Protein AF-Q5TYF0-F1 (afdb_monomer_lite)

Structure (mmCIF, N/CA/C/O backbone):
data_AF-Q5TYF0-F1
#
_entry.id   AF-Q5TYF0-F1
#
loop_
_atom_site.group_PDB
_atom_site.id
_atom_site.type_symbol
_atom_site.label_atom_id
_atom_site.label_alt_id
_atom_site.label_comp_id
_atom_site.label_asym_id
_atom_site.label_entity_id
_atom_site.label_seq_id
_atom_site.pdbx_PDB_ins_code
_atom_site.Cartn_x
_atom_site.Cartn_y
_atom_site.Cartn_z
_atom_site.occupancy
_atom_site.B_iso_or_equiv
_atom_site.auth_seq_id
_atom_site.auth_comp_id
_atom_site.auth_asym_id
_atom_site.auth_atom_id
_atom_site.pdbx_PDB_model_num
ATOM 1 N N . MET A 1 1 ? -1.169 -3.955 11.545 1.00 85.12 1 MET A N 1
ATOM 2 C CA . MET A 1 1 ? -2.017 -3.330 10.496 1.00 85.12 1 MET A CA 1
ATOM 3 C C . MET A 1 1 ? -3.110 -2.452 11.098 1.00 85.12 1 MET A C 1
ATOM 5 O O . MET A 1 1 ? -3.227 -1.305 10.684 1.00 85.12 1 MET A O 1
ATOM 9 N N . LEU A 1 2 ? -3.848 -2.942 12.101 1.00 91.94 2 LEU A N 1
ATOM 10 C CA . LEU A 1 2 ? -4.959 -2.211 12.718 1.00 91.94 2 LEU A CA 1
ATOM 11 C C . LEU A 1 2 ? -4.537 -0.939 13.461 1.00 91.94 2 LEU A C 1
ATOM 13 O O . LEU A 1 2 ? -5.101 0.108 13.194 1.00 91.94 2 LEU A O 1
ATOM 17 N N . GLU A 1 3 ? -3.482 -0.979 14.279 1.00 91.62 3 GLU A N 1
ATOM 18 C CA . GLU A 1 3 ? -2.969 0.214 14.991 1.00 91.62 3 GLU A CA 1
ATOM 19 C C . GLU A 1 3 ? -2.543 1.361 14.059 1.00 91.62 3 GLU A C 1
ATOM 21 O O . GLU A 1 3 ? -2.507 2.529 14.451 1.00 91.62 3 GLU A O 1
ATOM 26 N N . ARG A 1 4 ? -2.188 1.027 12.812 1.00 89.19 4 ARG A N 1
ATOM 27 C CA . ARG A 1 4 ? -1.820 1.990 11.764 1.00 89.19 4 ARG A CA 1
ATOM 28 C C . ARG A 1 4 ? -3.029 2.444 10.935 1.00 89.19 4 ARG A C 1
ATOM 30 O O . ARG A 1 4 ? -2.860 3.271 10.047 1.00 89.19 4 ARG A O 1
ATOM 37 N N . GLY A 1 5 ? -4.223 1.915 11.208 1.00 90.00 5 GLY A N 1
ATOM 38 C CA . GLY A 1 5 ? -5.452 2.221 10.477 1.00 90.00 5 GLY A CA 1
ATOM 39 C C . GLY A 1 5 ? -5.436 1.720 9.034 1.00 90.00 5 GLY A C 1
ATOM 40 O O . GLY A 1 5 ? -5.962 2.388 8.151 1.00 90.00 5 GLY A O 1
ATOM 41 N N . LEU A 1 6 ? -4.777 0.587 8.768 1.00 89.81 6 LEU A N 1
ATOM 42 C CA . LEU A 1 6 ? -4.720 -0.015 7.426 1.00 89.81 6 LEU A CA 1
ATOM 43 C C . LEU A 1 6 ? -5.773 -1.117 7.221 1.00 89.81 6 LEU A C 1
ATOM 45 O O . LEU A 1 6 ? -5.907 -1.630 6.117 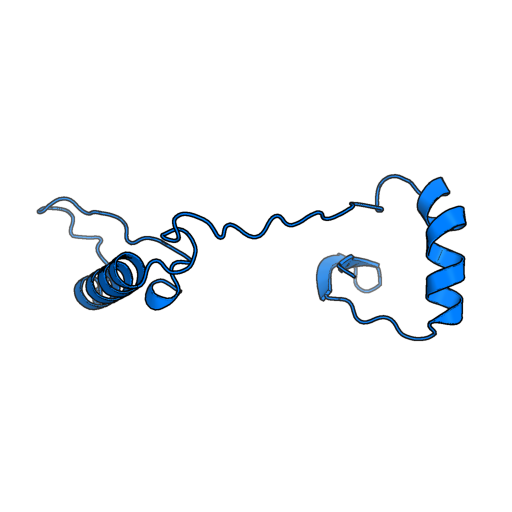1.00 89.81 6 LEU A O 1
ATOM 49 N N . ALA A 1 7 ? -6.494 -1.495 8.278 1.00 92.12 7 ALA A N 1
ATOM 50 C CA . ALA A 1 7 ? -7.538 -2.516 8.271 1.00 92.12 7 ALA A CA 1
ATOM 51 C C . ALA A 1 7 ? -8.509 -2.290 9.442 1.00 92.12 7 ALA A C 1
ATOM 53 O O . ALA A 1 7 ? -8.136 -1.663 10.437 1.00 92.12 7 ALA A O 1
ATOM 54 N N . THR A 1 8 ? -9.715 -2.852 9.344 1.00 90.88 8 THR A N 1
ATOM 55 C CA . THR A 1 8 ? -10.747 -2.842 10.393 1.00 90.88 8 THR A CA 1
ATOM 56 C C . THR A 1 8 ? -10.994 -4.246 10.943 1.00 90.88 8 THR A C 1
ATOM 58 O O . THR A 1 8 ? -10.858 -5.233 10.224 1.00 90.88 8 THR A O 1
ATOM 61 N N . VAL A 1 9 ? -11.397 -4.337 12.208 1.00 91.94 9 VAL A N 1
ATOM 62 C CA . VAL A 1 9 ? -11.934 -5.550 12.832 1.00 91.94 9 VAL A CA 1
ATOM 63 C C . VAL A 1 9 ? -13.354 -5.798 12.327 1.00 91.94 9 VAL A C 1
ATOM 65 O O . VAL A 1 9 ? -14.137 -4.865 12.142 1.00 91.94 9 VAL A O 1
ATOM 68 N N . ILE A 1 10 ? -13.684 -7.070 12.119 1.00 89.94 10 ILE A N 1
ATOM 69 C CA . ILE A 1 10 ? -15.045 -7.528 11.829 1.00 89.94 10 ILE A CA 1
ATOM 70 C C . ILE A 1 10 ? -15.862 -7.505 13.123 1.00 89.94 10 ILE A C 1
ATOM 72 O O . ILE A 1 10 ? -15.422 -8.044 14.132 1.00 89.94 10 ILE A O 1
ATOM 76 N N . ASN A 1 11 ? -17.062 -6.927 13.095 1.00 85.12 11 ASN A N 1
ATOM 77 C CA . ASN A 1 11 ? -17.963 -6.956 14.246 1.00 85.12 11 ASN A CA 1
ATOM 78 C C . ASN A 1 11 ? -18.754 -8.271 14.265 1.00 85.12 11 ASN A C 1
ATOM 80 O O . ASN A 1 11 ? -19.579 -8.500 13.382 1.00 85.12 11 ASN A O 1
ATOM 84 N N . TYR A 1 12 ? -18.525 -9.101 15.281 1.00 83.88 12 TYR A N 1
ATOM 85 C CA . TYR A 1 12 ? -19.256 -10.354 15.492 1.00 83.88 12 TYR A CA 1
ATOM 86 C C . TYR A 1 12 ? -20.514 -10.145 16.348 1.00 83.88 12 TYR A C 1
ATOM 88 O O . TYR A 1 12 ? -20.554 -9.258 17.208 1.00 83.88 12 TYR A O 1
ATOM 96 N N . ARG A 1 13 ? -21.543 -10.972 16.120 1.00 79.50 13 ARG A N 1
ATOM 97 C CA . ARG A 1 13 ? -22.707 -11.079 17.020 1.00 79.50 13 ARG A CA 1
ATOM 98 C C . ARG A 1 13 ? -22.327 -11.885 18.268 1.00 79.50 13 ARG A C 1
ATOM 100 O O . ARG A 1 13 ? -21.323 -12.587 18.266 1.00 79.50 13 ARG A O 1
ATOM 107 N N . GLN A 1 14 ? -23.111 -11.757 19.340 1.00 70.50 14 GLN A N 1
ATOM 108 C CA . GLN A 1 14 ? -22.803 -12.389 20.633 1.00 70.50 14 GLN A CA 1
ATOM 109 C C . GLN A 1 14 ? -22.689 -13.919 20.563 1.00 70.50 14 GLN A C 1
ATOM 111 O O . GLN A 1 14 ? -21.886 -14.478 21.304 1.00 70.50 14 GLN A O 1
ATOM 116 N N . ASP A 1 15 ? -23.405 -14.558 19.638 1.00 75.69 15 ASP A N 1
ATOM 117 C CA . ASP A 1 15 ? -23.474 -16.022 19.514 1.00 75.69 15 ASP A CA 1
ATOM 118 C C . ASP A 1 15 ? -22.505 -16.583 18.456 1.00 75.69 15 ASP A C 1
ATOM 120 O O . ASP A 1 15 ? -22.587 -17.748 18.075 1.00 75.69 15 ASP A O 1
ATOM 124 N N . ASP A 1 16 ? -21.611 -15.743 17.929 1.00 75.50 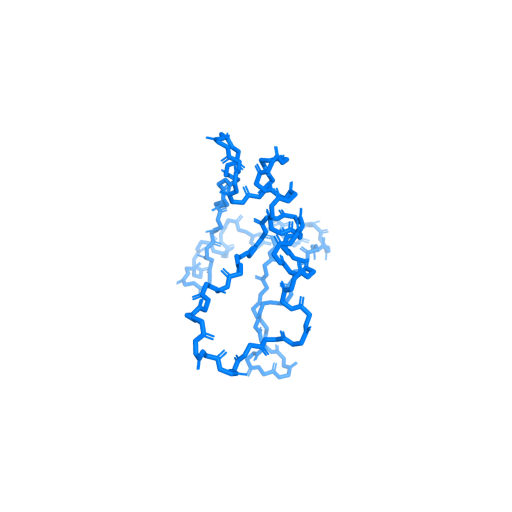16 ASP A N 1
ATOM 125 C CA . ASP A 1 16 ? -20.695 -16.116 16.857 1.00 75.50 16 ASP A CA 1
ATOM 126 C C . ASP A 1 16 ? -19.377 -16.645 17.446 1.00 75.50 16 ASP A C 1
ATOM 128 O O . ASP A 1 16 ? -18.496 -15.893 17.881 1.00 75.50 16 ASP A O 1
ATOM 132 N N . GLU A 1 17 ? -19.259 -17.972 17.506 1.00 70.81 17 GLU A N 1
ATOM 133 C CA . GLU A 1 17 ? -18.105 -18.667 18.089 1.00 70.81 17 GLU A CA 1
ATOM 134 C C . GLU A 1 17 ? -16.856 -18.607 17.199 1.00 70.81 17 GLU A C 1
ATOM 136 O O . GLU A 1 17 ? -15.745 -18.872 17.662 1.00 70.81 17 GLU A O 1
ATOM 141 N N . GLN A 1 18 ? -16.992 -18.192 15.936 1.00 78.25 18 GLN A N 1
ATOM 142 C CA . GLN A 1 18 ? -15.898 -18.167 14.966 1.00 78.25 18 GLN A CA 1
ATOM 143 C C . GLN A 1 18 ? -15.098 -16.852 15.001 1.00 78.25 18 GLN A C 1
ATOM 145 O O . GLN A 1 18 ? -14.765 -16.265 13.970 1.00 78.25 18 GLN A O 1
ATOM 150 N N . ARG A 1 19 ? -14.764 -16.377 16.206 1.00 81.69 19 ARG A N 1
ATOM 151 C CA . ARG A 1 19 ? -13.948 -15.170 16.415 1.00 81.69 19 ARG A CA 1
ATOM 152 C C . ARG A 1 19 ? -12.482 -15.508 16.676 1.00 81.69 19 ARG A C 1
ATOM 154 O O . ARG A 1 19 ? -12.149 -16.552 17.229 1.00 81.69 19 ARG A O 1
ATOM 161 N N . SER A 1 20 ? -11.591 -14.585 16.311 1.00 83.69 20 SER A N 1
ATOM 162 C CA . SER A 1 20 ? -10.166 -14.702 16.644 1.00 83.69 20 SER A CA 1
ATOM 163 C C . SER A 1 20 ? -9.974 -14.777 18.169 1.00 83.69 20 SER A C 1
ATOM 165 O O . SER A 1 20 ? -10.609 -14.003 18.891 1.00 83.69 20 SER A O 1
ATOM 167 N N . PRO A 1 21 ? -9.077 -15.641 18.673 1.00 86.75 21 PRO A N 1
ATOM 168 C CA . PRO A 1 21 ? -8.759 -15.712 20.100 1.00 86.75 21 PRO A CA 1
ATOM 169 C C . PRO A 1 21 ? -8.182 -14.397 20.657 1.00 86.75 21 PRO A C 1
ATOM 171 O O . PRO A 1 21 ? -8.344 -14.103 21.838 1.00 86.75 21 PRO A O 1
ATOM 174 N N . GLU A 1 22 ? -7.587 -13.547 19.811 1.00 88.94 22 GLU A N 1
ATOM 175 C CA . GLU A 1 22 ? -7.061 -12.231 20.196 1.00 88.94 22 GLU A CA 1
ATOM 176 C C . GLU A 1 22 ? -8.010 -11.065 19.862 1.00 88.94 22 GLU A C 1
ATOM 178 O O . GLU A 1 22 ? -7.564 -9.920 19.738 1.00 88.94 22 GLU A O 1
ATOM 183 N N . TYR A 1 23 ? -9.316 -11.317 19.718 1.00 88.31 23 TYR A N 1
ATOM 184 C CA . TYR A 1 23 ? -10.296 -10.311 19.291 1.00 88.31 23 TYR A CA 1
ATOM 185 C C . TYR A 1 23 ? -10.231 -8.999 20.089 1.00 88.31 23 TYR A C 1
ATOM 187 O O . TYR A 1 23 ? -10.213 -7.916 19.501 1.00 88.31 23 TYR A O 1
ATOM 195 N N . ASP A 1 24 ? -10.107 -9.077 21.415 1.00 89.19 24 ASP A N 1
ATOM 196 C CA . ASP A 1 24 ? -10.041 -7.889 22.273 1.00 89.19 24 ASP A CA 1
ATOM 197 C C . ASP A 1 24 ? -8.797 -7.036 21.996 1.00 89.19 24 ASP A C 1
ATOM 199 O O . ASP A 1 24 ? -8.870 -5.804 21.975 1.00 89.19 24 ASP A O 1
ATOM 203 N N . LYS A 1 25 ? -7.658 -7.674 21.696 1.00 92.19 25 LYS A N 1
ATOM 204 C CA . LYS A 1 25 ? -6.423 -6.970 21.318 1.00 92.19 25 LYS A CA 1
ATOM 205 C C . LYS A 1 25 ? -6.585 -6.282 19.965 1.00 92.19 25 LYS A C 1
ATOM 207 O O . LYS A 1 25 ? -6.170 -5.135 19.805 1.00 92.19 25 LYS A O 1
ATOM 212 N N . LEU A 1 26 ? -7.218 -6.955 19.003 1.00 92.12 26 LEU A N 1
ATOM 213 C CA . LEU A 1 26 ? -7.502 -6.387 17.684 1.00 92.12 26 LEU A CA 1
ATOM 214 C C . LEU A 1 26 ? -8.453 -5.186 17.787 1.00 92.12 26 LEU A C 1
ATOM 216 O O . LEU A 1 26 ? -8.226 -4.159 17.144 1.00 92.12 26 LEU A O 1
ATOM 220 N N . ARG A 1 27 ? -9.477 -5.281 18.643 1.00 91.38 27 ARG A N 1
ATOM 221 C CA . ARG A 1 27 ? -10.435 -4.199 18.897 1.00 91.38 27 ARG A CA 1
ATOM 222 C C . ARG A 1 27 ? -9.765 -2.992 19.547 1.00 91.38 27 ARG A C 1
ATOM 224 O O . ARG A 1 27 ? -9.932 -1.873 19.063 1.00 91.38 27 ARG A O 1
ATOM 231 N N . ALA A 1 28 ? -8.947 -3.217 20.574 1.00 93.50 28 ALA A N 1
ATOM 232 C CA . ALA A 1 28 ? -8.176 -2.159 21.220 1.00 93.50 28 ALA A CA 1
ATOM 233 C C . ALA A 1 28 ? -7.232 -1.452 20.227 1.00 93.50 28 ALA A C 1
ATOM 235 O O . ALA A 1 28 ? -7.174 -0.221 20.193 1.00 93.50 28 ALA A O 1
ATOM 236 N N . ALA A 1 29 ? -6.546 -2.211 19.365 1.00 93.56 29 ALA A N 1
ATOM 237 C CA . ALA A 1 29 ? -5.685 -1.668 18.314 1.00 93.56 29 ALA A CA 1
ATOM 238 C C . ALA A 1 29 ? -6.453 -0.789 17.307 1.00 93.56 29 ALA A C 1
ATOM 240 O O . ALA A 1 29 ? -5.965 0.276 16.917 1.00 93.56 29 ALA A O 1
ATOM 241 N N . GLN A 1 30 ? -7.662 -1.196 16.902 1.00 91.88 30 GLN A N 1
ATOM 242 C CA . GLN A 1 30 ? -8.518 -0.376 16.041 1.00 91.88 30 GLN A CA 1
ATOM 243 C C . GLN A 1 30 ? -8.973 0.909 16.744 1.00 91.88 30 GLN A C 1
ATOM 245 O O . GLN A 1 30 ? -8.905 1.984 16.150 1.00 91.88 30 GLN A O 1
ATOM 250 N N . GLU A 1 31 ? -9.403 0.838 18.005 1.00 93.56 31 GLU A N 1
ATOM 251 C CA . GLU A 1 31 ? -9.805 2.030 18.761 1.00 93.56 31 GLU A CA 1
ATOM 252 C C . GLU A 1 31 ? -8.664 3.046 18.884 1.00 93.56 31 GLU A C 1
ATOM 254 O O . GLU A 1 31 ? -8.889 4.250 18.747 1.00 93.56 31 GLU A O 1
ATOM 259 N N . GLN A 1 32 ? -7.429 2.580 19.089 1.00 94.12 32 GLN A N 1
ATOM 260 C CA . GLN A 1 32 ? -6.250 3.446 19.101 1.00 94.12 32 GLN A CA 1
ATOM 261 C C . GLN A 1 32 ? -6.018 4.129 17.747 1.00 94.12 32 GLN A C 1
ATOM 263 O O . GLN A 1 32 ? -5.701 5.319 17.707 1.00 94.12 32 GLN A O 1
ATOM 268 N N . ALA A 1 33 ? -6.203 3.415 16.635 1.00 92.38 33 ALA A N 1
ATOM 269 C CA . ALA A 1 33 ? -6.064 3.988 15.299 1.00 92.38 33 ALA A CA 1
ATOM 270 C C . ALA A 1 33 ? -7.167 5.008 14.977 1.00 92.38 33 ALA A C 1
ATOM 272 O O . ALA A 1 33 ? -6.877 6.039 14.368 1.00 92.38 33 ALA A O 1
ATOM 273 N N . ILE A 1 34 ? -8.401 4.763 15.433 1.00 93.00 34 ILE A N 1
ATOM 274 C CA . ILE A 1 34 ? -9.527 5.703 15.317 1.00 93.00 34 ILE A CA 1
ATOM 275 C C . ILE A 1 34 ? -9.250 6.966 16.133 1.00 93.00 34 ILE A C 1
ATOM 277 O O . ILE A 1 34 ? -9.331 8.071 15.594 1.00 93.00 34 ILE A O 1
ATOM 281 N N . LYS A 1 35 ? -8.875 6.823 17.412 1.00 93.25 35 LYS A N 1
ATOM 282 C CA . LYS A 1 35 ? -8.528 7.959 18.286 1.00 93.25 35 LYS A CA 1
ATOM 283 C C . LYS A 1 35 ? -7.355 8.758 17.718 1.00 93.25 35 LYS A C 1
ATOM 285 O O . LYS A 1 35 ? -7.395 9.983 17.708 1.00 93.25 35 LYS A O 1
ATOM 290 N N . GLY A 1 36 ? -6.347 8.064 17.192 1.00 91.12 36 GLY A N 1
ATOM 291 C CA . GLY A 1 36 ? -5.183 8.665 16.546 1.00 91.12 36 GLY A CA 1
ATOM 292 C C . GLY A 1 36 ? -5.418 9.165 15.119 1.00 91.12 36 GLY A C 1
ATOM 293 O O . GLY A 1 36 ? -4.480 9.696 14.533 1.00 91.12 36 GLY A O 1
ATOM 294 N N . GLN A 1 37 ? -6.620 8.983 14.553 1.00 89.50 37 GLN A N 1
ATOM 295 C CA . GLN A 1 37 ? -6.977 9.385 13.184 1.00 89.50 37 GLN A CA 1
ATOM 296 C C . GLN A 1 37 ? -5.950 8.903 12.142 1.00 89.50 37 GLN A C 1
ATOM 298 O O . GLN A 1 37 ? -5.535 9.654 11.260 1.00 89.50 37 GLN A O 1
ATOM 303 N N . LYS A 1 38 ? -5.497 7.651 12.276 1.00 89.19 38 LYS A N 1
ATOM 304 C CA . LYS A 1 38 ? -4.438 7.060 11.443 1.00 89.19 38 LYS A CA 1
ATOM 305 C C . LYS A 1 38 ? -5.016 6.333 10.230 1.00 89.19 38 LYS A C 1
ATOM 307 O O . LYS A 1 38 ? -6.092 5.739 10.311 1.00 89.19 38 LYS A O 1
ATOM 312 N N . GLY A 1 39 ? -4.267 6.333 9.127 1.00 87.31 39 GLY A N 1
ATOM 313 C CA . GLY A 1 39 ? -4.612 5.594 7.911 1.00 87.31 39 GLY A CA 1
ATOM 314 C C . GLY A 1 39 ? -5.996 5.975 7.385 1.00 87.31 39 GLY A C 1
ATOM 315 O O . GLY A 1 39 ? -6.279 7.152 7.177 1.00 87.31 39 GLY A O 1
ATOM 316 N N . MET A 1 40 ? -6.879 4.989 7.222 1.00 87.75 40 MET A N 1
ATOM 317 C CA . MET A 1 40 ? -8.251 5.207 6.742 1.00 87.75 40 MET A CA 1
ATOM 318 C C . MET A 1 40 ? -9.145 5.994 7.709 1.00 87.75 40 MET A C 1
ATOM 320 O O . MET A 1 40 ? -10.191 6.490 7.305 1.00 87.75 40 MET A O 1
ATOM 324 N N . HIS A 1 41 ? -8.752 6.128 8.979 1.00 87.69 41 HIS A N 1
ATOM 325 C CA . HIS A 1 41 ? -9.482 6.932 9.962 1.00 87.69 41 HIS A CA 1
ATOM 326 C C . HIS A 1 41 ? -9.070 8.414 9.944 1.00 87.69 41 HIS A C 1
ATOM 328 O O . HIS A 1 41 ? -9.592 9.197 10.736 1.00 87.69 41 HIS A O 1
ATOM 334 N N . ALA A 1 42 ? -8.134 8.813 9.074 1.00 87.25 42 ALA A N 1
ATOM 335 C CA . ALA A 1 42 ? -7.717 10.202 8.914 1.00 87.25 42 ALA A CA 1
ATOM 336 C C . ALA A 1 42 ? -8.784 11.031 8.178 1.00 87.25 42 ALA A C 1
ATOM 338 O O . ALA A 1 42 ? -9.271 10.644 7.121 1.00 87.25 42 ALA A O 1
ATOM 339 N N . LYS A 1 43 ? -9.102 12.231 8.680 1.00 79.75 43 LYS A N 1
ATOM 340 C CA . LYS A 1 43 ? -10.131 13.108 8.078 1.00 79.75 43 LYS A CA 1
ATOM 341 C C . LYS A 1 43 ? -9.716 13.805 6.777 1.00 79.75 43 LYS A C 1
ATOM 343 O O . LYS A 1 43 ? -10.591 14.240 6.037 1.00 79.75 43 LYS A O 1
ATOM 348 N N . LYS A 1 44 ? -8.414 14.014 6.534 1.00 70.31 44 LYS A N 1
ATOM 349 C CA . LYS A 1 44 ? -7.928 14.905 5.453 1.00 70.31 44 LYS A CA 1
ATOM 350 C C . LYS A 1 44 ? -6.617 14.477 4.774 1.00 70.31 44 LYS A C 1
ATOM 352 O O . LYS A 1 44 ? -6.016 15.282 4.075 1.00 70.31 44 LYS A O 1
ATOM 357 N N . GLN A 1 45 ? -6.155 13.242 4.961 1.00 65.56 45 GLN A N 1
ATOM 358 C CA . GLN A 1 45 ? -4.872 12.788 4.405 1.00 65.56 45 GLN A CA 1
ATOM 359 C C . GLN A 1 45 ? -4.981 11.415 3.742 1.00 65.56 45 GLN A C 1
ATOM 361 O O . GLN A 1 45 ? -4.231 10.507 4.080 1.00 65.56 45 GLN A O 1
ATOM 366 N N . THR A 1 46 ? -5.907 11.243 2.799 1.00 69.38 46 THR A N 1
ATOM 367 C CA . THR A 1 46 ? -5.855 10.066 1.923 1.00 69.38 46 THR A CA 1
ATOM 368 C C . THR A 1 46 ? -4.829 10.348 0.825 1.00 69.38 46 THR A C 1
ATOM 370 O O . THR A 1 46 ? -5.104 11.189 -0.035 1.00 69.38 46 THR A O 1
ATOM 373 N N . PRO A 1 47 ? -3.641 9.715 0.838 1.00 75.81 47 PRO A N 1
ATOM 374 C CA . PRO A 1 47 ? -2.660 9.926 -0.215 1.00 75.81 47 PRO A CA 1
ATOM 375 C C . PRO A 1 47 ? -3.246 9.482 -1.557 1.00 75.81 47 PRO A C 1
ATOM 377 O O . PRO A 1 47 ? -3.655 8.331 -1.729 1.00 75.81 47 PRO A O 1
ATOM 380 N N . SER A 1 48 ? -3.316 10.411 -2.512 1.00 79.00 48 SER A N 1
ATOM 381 C CA . SER A 1 48 ? -3.718 10.098 -3.879 1.00 79.00 48 SER A CA 1
ATOM 382 C C . SER A 1 48 ? -2.535 9.475 -4.612 1.00 79.00 48 SER A C 1
ATOM 384 O O . SER A 1 48 ? -1.554 10.162 -4.900 1.00 79.00 48 SER A O 1
ATOM 386 N N . HIS A 1 49 ? -2.629 8.192 -4.935 1.00 82.06 49 HIS A N 1
ATOM 387 C CA . HIS A 1 49 ? -1.613 7.505 -5.723 1.00 82.06 49 HIS A CA 1
ATOM 388 C C . HIS A 1 49 ? -1.979 7.621 -7.204 1.00 82.06 49 HIS A C 1
ATOM 390 O O . HIS A 1 49 ? -3.007 7.103 -7.635 1.00 82.06 49 HIS A O 1
ATOM 396 N N . ARG A 1 50 ? -1.162 8.336 -7.985 1.00 83.56 50 ARG A N 1
ATOM 397 C CA . ARG A 1 50 ? -1.295 8.407 -9.447 1.00 83.56 50 ARG A CA 1
ATOM 398 C C . ARG A 1 50 ? -0.289 7.453 -10.067 1.00 83.56 50 ARG A C 1
ATOM 400 O O . ARG A 1 50 ? 0.867 7.815 -10.259 1.00 83.56 50 ARG A O 1
ATOM 407 N N . ILE A 1 51 ? -0.743 6.237 -10.333 1.00 85.75 51 ILE A N 1
ATOM 408 C CA . ILE A 1 51 ? 0.070 5.190 -10.944 1.00 85.75 51 ILE A CA 1
ATOM 409 C C . ILE A 1 51 ? -0.297 5.121 -12.423 1.00 85.75 51 ILE A C 1
ATOM 411 O O . ILE A 1 51 ? -1.465 4.943 -12.765 1.00 85.75 51 ILE A O 1
ATOM 415 N N . ASN A 1 52 ? 0.697 5.289 -13.294 1.00 85.06 52 ASN A N 1
ATOM 416 C CA . ASN A 1 52 ? 0.512 5.155 -14.733 1.00 85.06 52 ASN A CA 1
ATOM 417 C C . ASN A 1 52 ? 0.860 3.731 -15.152 1.00 85.06 52 ASN A C 1
ATOM 419 O O . ASN A 1 52 ? 2.030 3.353 -15.134 1.00 85.06 52 ASN A O 1
ATOM 423 N N . ASP A 1 53 ? -0.141 2.963 -15.576 1.00 86.06 53 ASP A N 1
ATOM 424 C CA . ASP A 1 53 ? 0.115 1.675 -16.209 1.00 86.06 53 ASP A CA 1
ATOM 425 C C . ASP A 1 53 ? 0.630 1.903 -17.637 1.00 86.06 53 ASP A C 1
ATOM 427 O O . ASP A 1 53 ? -0.059 2.444 -18.509 1.00 86.06 53 ASP A O 1
ATOM 431 N N . LEU A 1 54 ? 1.890 1.538 -17.857 1.00 84.31 54 LEU A N 1
ATOM 432 C CA . LEU A 1 54 ? 2.548 1.650 -19.153 1.00 84.31 54 LEU A CA 1
ATOM 433 C C . LEU A 1 54 ? 2.470 0.352 -19.963 1.00 84.31 54 LEU A C 1
ATOM 435 O O . LEU A 1 54 ? 2.781 0.381 -21.149 1.00 84.31 54 LEU A O 1
ATOM 439 N N . THR A 1 55 ? 2.030 -0.766 -19.376 1.00 81.56 55 THR A N 1
ATOM 440 C CA . THR A 1 55 ? 2.109 -2.099 -20.005 1.00 81.56 55 THR A CA 1
ATOM 441 C C . THR A 1 55 ? 1.274 -2.252 -21.277 1.00 81.56 55 THR A C 1
ATOM 443 O O . THR A 1 55 ? 1.508 -3.178 -22.049 1.00 81.56 55 THR A O 1
ATOM 446 N N . THR A 1 56 ? 0.335 -1.339 -21.524 1.00 82.69 56 THR A N 1
ATOM 447 C CA . THR A 1 56 ? -0.597 -1.370 -22.658 1.00 82.69 56 THR A CA 1
ATOM 448 C C . THR A 1 56 ? -0.198 -0.462 -23.826 1.00 82.69 56 THR A C 1
ATOM 450 O O . THR A 1 56 ? -0.677 -0.673 -24.937 1.00 82.69 56 THR A O 1
ATOM 453 N N . ASP A 1 57 ? 0.695 0.517 -23.622 1.00 84.81 57 ASP A N 1
ATOM 454 C CA . ASP A 1 57 ? 1.081 1.502 -24.647 1.00 84.81 57 ASP A CA 1
ATOM 455 C C . ASP A 1 57 ? 2.584 1.449 -24.944 1.00 84.81 57 ASP A C 1
ATOM 457 O O . ASP A 1 57 ? 3.413 2.182 -24.391 1.00 84.81 57 ASP A O 1
ATOM 461 N N . HIS A 1 58 ? 2.930 0.561 -25.872 1.00 84.50 58 HIS A N 1
ATOM 462 C CA . HIS A 1 58 ? 4.313 0.305 -26.266 1.00 84.50 58 HIS A CA 1
ATOM 463 C C . HIS A 1 58 ? 4.966 1.513 -26.953 1.00 84.50 58 HIS A C 1
ATOM 465 O O . HIS A 1 58 ? 6.174 1.723 -26.817 1.00 84.50 58 HIS A O 1
ATOM 471 N N . SER A 1 59 ? 4.183 2.315 -27.683 1.00 87.75 59 SER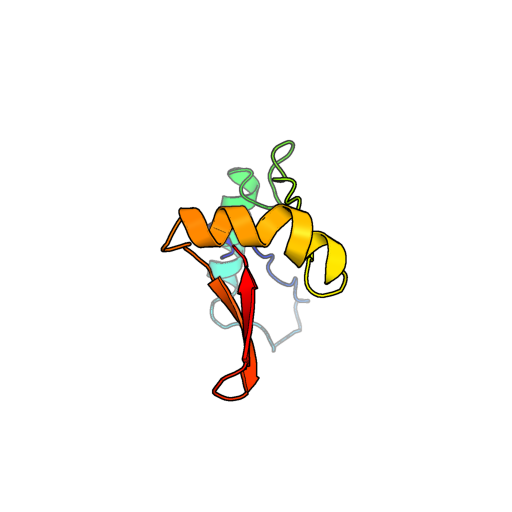 A N 1
ATOM 472 C CA . SER A 1 59 ? 4.682 3.501 -28.385 1.00 87.75 59 SER A CA 1
ATOM 473 C C . SER A 1 59 ? 5.150 4.556 -27.386 1.00 87.75 59 SER A C 1
ATOM 475 O O . SER A 1 59 ? 6.277 5.052 -27.466 1.00 87.75 59 SER A O 1
ATOM 477 N N . ARG A 1 60 ? 4.335 4.804 -26.360 1.00 86.75 60 ARG A N 1
ATOM 478 C CA . ARG A 1 60 ? 4.634 5.757 -25.303 1.00 86.75 60 ARG A CA 1
ATOM 479 C C . ARG A 1 60 ? 5.836 5.316 -24.476 1.00 86.75 60 ARG A C 1
ATOM 481 O O . ARG A 1 60 ? 6.705 6.144 -24.214 1.00 86.75 60 ARG A O 1
ATOM 488 N N . ILE A 1 61 ? 5.953 4.025 -24.141 1.00 89.19 61 ILE A N 1
ATOM 489 C CA . ILE A 1 61 ? 7.151 3.484 -23.471 1.00 89.19 61 ILE A CA 1
ATOM 490 C C . ILE A 1 61 ? 8.409 3.786 -24.289 1.00 89.19 61 ILE A C 1
ATOM 492 O O . ILE A 1 61 ? 9.372 4.353 -23.764 1.00 89.19 61 ILE A O 1
ATOM 496 N N . LYS A 1 62 ? 8.397 3.417 -25.576 1.00 89.06 62 LYS A N 1
ATOM 497 C CA . LYS A 1 62 ? 9.565 3.524 -26.454 1.00 89.06 62 LYS A CA 1
ATOM 498 C C . LYS A 1 62 ? 10.023 4.970 -26.627 1.00 89.06 62 LYS A C 1
ATOM 500 O O . LYS A 1 62 ? 11.222 5.227 -26.589 1.00 89.06 62 LYS A O 1
ATOM 505 N N . HIS A 1 63 ? 9.085 5.896 -26.821 1.00 89.75 63 HIS A N 1
ATOM 506 C CA . HIS A 1 63 ? 9.412 7.287 -27.129 1.00 89.75 63 HIS A CA 1
ATOM 507 C C . HIS A 1 63 ? 9.656 8.150 -25.885 1.00 89.75 63 HIS A C 1
ATOM 509 O O . HIS A 1 63 ? 10.539 9.002 -25.920 1.00 89.75 63 HIS A O 1
ATOM 515 N N . HIS A 1 64 ? 8.928 7.930 -24.785 1.00 88.06 64 HIS A N 1
ATOM 516 C CA . HIS A 1 64 ? 8.973 8.829 -23.624 1.00 88.06 64 HIS A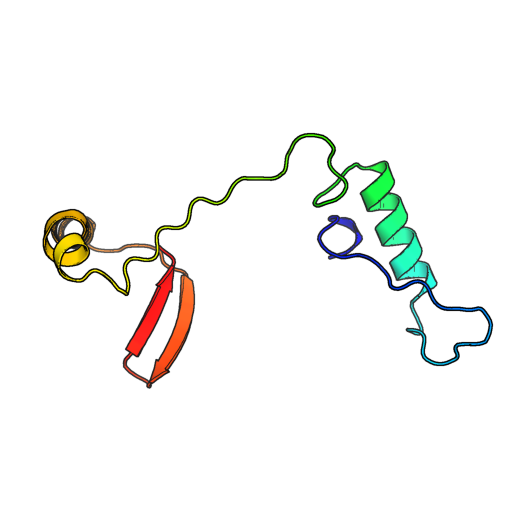 CA 1
ATOM 517 C C . HIS A 1 64 ? 9.779 8.293 -22.435 1.00 88.06 64 HIS A C 1
ATOM 519 O O . HIS A 1 64 ? 10.357 9.089 -21.698 1.00 88.06 64 HIS A O 1
ATOM 525 N N . TYR A 1 65 ? 9.843 6.973 -22.234 1.00 88.19 65 TYR A N 1
ATOM 526 C CA . TYR A 1 65 ? 10.396 6.393 -21.000 1.00 88.19 65 TYR A CA 1
ATOM 527 C C . TYR A 1 65 ? 11.738 5.695 -21.218 1.00 88.19 65 TYR A C 1
ATOM 529 O O . TYR A 1 65 ? 12.684 5.929 -20.462 1.00 88.19 65 TYR A O 1
ATOM 537 N N . LEU A 1 66 ? 11.864 4.904 -22.288 1.00 89.50 66 LEU A N 1
ATOM 538 C CA . LEU A 1 66 ? 13.066 4.114 -22.567 1.00 89.50 66 LEU A CA 1
ATOM 539 C C . LEU A 1 66 ? 14.368 4.946 -22.609 1.00 89.50 66 LEU A C 1
ATOM 541 O O . LEU A 1 66 ? 15.332 4.531 -21.963 1.00 89.50 66 LEU A O 1
ATOM 545 N N . PRO A 1 67 ? 14.429 6.132 -23.256 1.00 92.62 67 PRO A N 1
ATOM 546 C CA . PRO A 1 67 ? 15.655 6.938 -23.271 1.00 92.62 67 PRO A CA 1
ATOM 547 C C . PRO A 1 67 ? 16.058 7.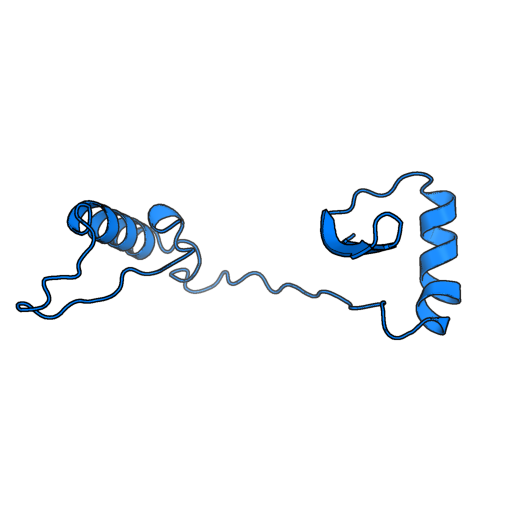469 -21.887 1.00 92.62 67 PRO A C 1
ATOM 549 O O . PRO A 1 67 ? 17.229 7.765 -21.642 1.00 92.62 67 PRO A O 1
ATOM 552 N N . SER A 1 68 ? 15.090 7.641 -20.982 1.00 89.44 68 SER A N 1
ATOM 553 C CA . SER A 1 68 ? 15.350 8.063 -19.603 1.00 89.44 68 SER A CA 1
ATOM 554 C C . SER A 1 68 ? 15.956 6.916 -18.799 1.00 89.44 68 SER A C 1
ATOM 556 O O . SER A 1 68 ? 17.020 7.072 -18.203 1.00 89.44 68 SER A O 1
ATOM 558 N N . TRP A 1 69 ? 15.340 5.733 -18.863 1.00 90.00 69 TRP A N 1
ATOM 559 C CA . TRP A 1 69 ? 15.825 4.542 -18.161 1.00 90.00 69 TRP A CA 1
ATOM 560 C C . TRP A 1 69 ? 17.211 4.101 -18.636 1.00 90.00 69 TRP A C 1
ATOM 562 O O . TRP A 1 69 ? 18.056 3.752 -17.817 1.00 90.00 69 TRP A O 1
ATOM 572 N N . GLN A 1 70 ? 17.487 4.195 -19.940 1.00 90.94 70 GLN A N 1
ATOM 573 C CA . GLN A 1 70 ? 18.813 3.895 -20.489 1.00 90.94 70 GLN A CA 1
ATOM 574 C C . GLN A 1 70 ? 19.907 4.810 -19.919 1.00 90.94 70 GLN A C 1
ATOM 576 O O . GLN A 1 70 ? 21.002 4.336 -19.628 1.00 90.94 70 GLN A O 1
ATOM 581 N N . ARG A 1 71 ? 19.617 6.103 -19.716 1.00 93.75 71 ARG A N 1
ATOM 582 C CA . ARG A 1 71 ? 20.564 7.048 -19.097 1.00 93.75 71 ARG A CA 1
ATOM 583 C C . ARG A 1 71 ? 20.687 6.865 -17.588 1.00 93.75 71 ARG A C 1
ATOM 585 O O . ARG A 1 71 ? 21.756 7.115 -17.046 1.00 93.75 71 ARG A O 1
ATOM 592 N N . ALA A 1 72 ? 19.615 6.439 -16.920 1.00 89.00 72 ALA A N 1
ATOM 593 C CA . ALA A 1 72 ? 19.623 6.190 -15.482 1.00 89.00 72 ALA A CA 1
ATOM 594 C C . ALA A 1 72 ? 20.513 4.996 -15.089 1.00 89.00 72 ALA A C 1
ATOM 596 O O . ALA A 1 72 ? 20.957 4.947 -13.946 1.00 89.00 72 ALA A O 1
ATOM 597 N N . LEU A 1 73 ? 20.797 4.071 -16.024 1.00 86.12 73 LEU A N 1
ATOM 598 C CA . LEU A 1 73 ? 21.561 2.815 -15.877 1.00 86.12 73 LEU A CA 1
ATOM 599 C C . LEU A 1 73 ? 20.948 1.805 -14.893 1.00 86.12 73 LEU A C 1
ATOM 601 O O . LEU A 1 73 ? 20.855 0.618 -15.200 1.00 86.12 73 LEU A O 1
ATOM 605 N N . ARG A 1 74 ? 20.512 2.270 -13.723 1.00 89.44 74 ARG A N 1
ATOM 606 C CA . ARG A 1 74 ? 19.825 1.513 -12.685 1.00 89.44 74 ARG A CA 1
ATOM 607 C C . ARG A 1 74 ? 18.591 2.288 -12.235 1.00 89.44 74 ARG A C 1
ATOM 609 O O . ARG A 1 74 ? 18.667 3.469 -11.913 1.00 89.44 74 ARG A O 1
ATOM 616 N N . THR A 1 75 ? 17.461 1.599 -12.171 1.00 89.50 75 THR A N 1
ATOM 617 C CA . THR A 1 75 ? 16.201 2.138 -11.653 1.00 89.50 75 THR A CA 1
ATOM 618 C C . THR A 1 75 ? 15.708 1.213 -10.553 1.00 89.50 75 THR A C 1
ATOM 620 O O . THR A 1 75 ? 15.715 -0.007 -10.720 1.00 89.50 75 THR A O 1
ATOM 623 N N . GLU A 1 76 ? 15.344 1.782 -9.409 1.00 92.06 76 GLU A N 1
ATOM 624 C CA . GLU A 1 76 ? 14.711 1.023 -8.335 1.00 92.06 76 GLU A CA 1
ATOM 625 C C . GLU A 1 76 ? 13.281 0.676 -8.742 1.00 92.06 76 GLU A C 1
ATOM 627 O O . GLU A 1 76 ? 12.563 1.515 -9.279 1.00 92.06 76 GLU A O 1
ATOM 632 N N . ALA A 1 77 ? 12.887 -0.576 -8.530 1.00 91.94 77 ALA A N 1
ATOM 633 C CA . ALA A 1 77 ? 11.565 -1.052 -8.895 1.00 91.94 77 ALA A CA 1
ATOM 634 C C . ALA A 1 77 ? 11.112 -2.174 -7.956 1.00 91.94 77 ALA A C 1
ATOM 636 O O . ALA A 1 77 ? 11.929 -2.956 -7.463 1.00 91.94 77 ALA A O 1
ATOM 637 N N . LEU A 1 78 ? 9.802 -2.275 -7.748 1.00 94.19 78 LEU A N 1
ATOM 638 C CA . LEU A 1 78 ? 9.149 -3.356 -7.019 1.00 94.19 78 LEU A CA 1
ATOM 639 C C . LEU A 1 78 ? 8.579 -4.374 -8.013 1.00 94.19 78 LEU A C 1
ATOM 641 O O . LEU A 1 78 ? 7.892 -4.001 -8.962 1.00 94.19 78 LEU A O 1
ATOM 645 N N . VAL A 1 79 ? 8.827 -5.665 -7.790 1.00 95.00 79 VAL A N 1
ATOM 646 C CA . VAL A 1 79 ? 8.193 -6.731 -8.580 1.00 95.00 79 VAL A CA 1
ATOM 647 C C . VAL A 1 79 ? 6.738 -6.875 -8.144 1.00 95.00 79 VAL A C 1
ATOM 649 O O . VAL A 1 79 ? 6.470 -7.307 -7.026 1.00 95.00 79 VAL A O 1
ATOM 652 N N . GLU A 1 80 ? 5.801 -6.543 -9.030 1.00 93.62 80 GLU A N 1
ATOM 653 C CA . GLU A 1 80 ? 4.367 -6.697 -8.761 1.00 93.62 80 GLU A CA 1
ATOM 654 C C . GLU A 1 80 ? 3.826 -8.059 -9.194 1.00 93.62 80 GLU A C 1
ATOM 656 O O . GLU A 1 80 ? 2.919 -8.602 -8.568 1.00 93.62 80 GLU A O 1
ATOM 661 N N . PHE A 1 81 ? 4.336 -8.594 -10.305 1.00 93.56 81 PHE A N 1
ATOM 662 C CA . PHE A 1 81 ? 3.834 -9.837 -10.883 1.00 93.56 81 PHE A CA 1
ATOM 663 C C . PHE A 1 81 ? 4.933 -10.590 -11.631 1.00 93.56 81 PHE A C 1
ATOM 665 O O . PHE A 1 81 ? 5.721 -9.992 -12.366 1.00 93.56 81 PHE A O 1
ATOM 672 N N . VAL A 1 82 ? 4.951 -11.915 -11.488 1.00 95.31 82 VAL A N 1
ATOM 673 C CA . VAL A 1 82 ? 5.870 -12.812 -12.197 1.00 95.31 82 VAL A CA 1
ATOM 674 C C . VAL A 1 82 ? 5.057 -13.643 -13.181 1.00 95.31 82 VAL A C 1
ATOM 676 O O . VAL A 1 82 ? 4.285 -14.506 -12.777 1.00 95.31 82 VAL A O 1
ATOM 679 N N . ALA A 1 83 ? 5.222 -13.377 -14.477 1.00 94.12 83 ALA A N 1
ATOM 680 C CA . ALA A 1 83 ? 4.543 -14.135 -15.526 1.00 94.12 83 ALA A CA 1
ATOM 681 C C . ALA A 1 83 ? 5.297 -15.431 -15.864 1.00 94.12 83 ALA A C 1
ATOM 683 O O . ALA A 1 83 ? 4.688 -16.456 -16.153 1.00 94.12 83 ALA A O 1
ATOM 684 N N . SER A 1 84 ? 6.629 -15.379 -15.841 1.00 95.75 84 SER A N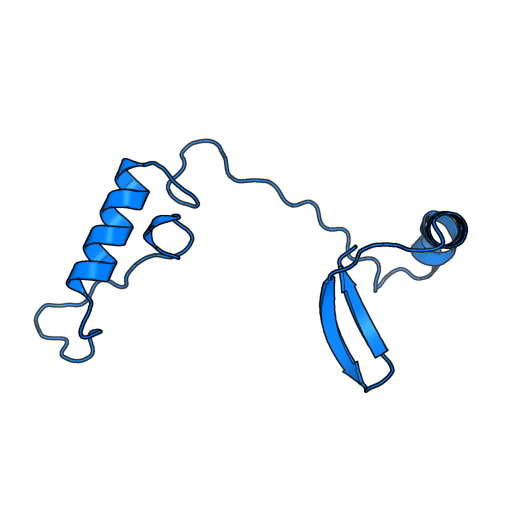 1
ATOM 685 C CA . SER A 1 84 ? 7.525 -16.518 -16.070 1.00 95.75 84 SER A CA 1
ATOM 686 C C . SER A 1 84 ? 8.913 -16.211 -15.506 1.00 95.75 84 SER A C 1
ATOM 688 O O . SER A 1 84 ? 9.190 -15.063 -15.162 1.00 95.75 84 SER A O 1
ATOM 690 N N . GLY A 1 85 ? 9.826 -17.191 -15.495 1.00 94.75 85 GLY A N 1
ATOM 691 C CA . GLY A 1 85 ? 11.186 -17.015 -14.958 1.00 94.75 85 GLY A CA 1
ATOM 692 C C . GLY A 1 85 ? 11.973 -15.827 -15.538 1.00 94.75 85 GLY A C 1
ATOM 693 O O . GLY A 1 85 ? 12.801 -15.251 -14.844 1.00 94.75 85 GLY A O 1
ATOM 694 N N . SER A 1 86 ? 11.684 -15.415 -16.776 1.00 94.81 86 SER A N 1
ATOM 695 C CA . SER A 1 86 ? 12.314 -14.265 -17.442 1.00 94.81 86 SER A CA 1
ATOM 696 C C . SER A 1 86 ? 11.394 -13.055 -17.660 1.00 94.81 86 SER A C 1
ATOM 698 O O . SER A 1 86 ? 11.837 -12.058 -18.228 1.00 94.81 86 SER A O 1
ATOM 700 N N . ARG A 1 87 ? 10.116 -13.108 -17.249 1.00 93.31 87 ARG A N 1
ATOM 701 C CA . ARG A 1 87 ? 9.133 -12.048 -17.540 1.00 93.31 87 ARG A CA 1
ATOM 702 C C . ARG A 1 87 ? 8.434 -11.590 -16.269 1.00 93.31 87 ARG A C 1
ATOM 704 O O . ARG A 1 87 ? 7.654 -12.334 -15.675 1.00 93.31 87 ARG A O 1
ATOM 711 N N . LEU A 1 88 ? 8.682 -10.336 -15.903 1.00 93.50 88 LEU A N 1
ATOM 712 C CA . LEU A 1 88 ? 8.180 -9.709 -14.685 1.00 93.50 88 LEU A CA 1
ATOM 713 C C . LEU A 1 88 ? 7.483 -8.387 -15.020 1.00 93.50 88 LEU A C 1
ATOM 715 O O . LEU A 1 88 ? 7.896 -7.683 -15.943 1.00 93.50 88 LEU A O 1
ATOM 719 N N . ARG A 1 89 ? 6.440 -8.047 -14.260 1.00 91.88 89 ARG A N 1
ATOM 720 C CA . ARG A 1 89 ? 5.854 -6.704 -14.226 1.00 91.88 89 ARG A CA 1
ATOM 721 C C . ARG A 1 89 ? 6.400 -5.969 -13.012 1.00 91.88 89 ARG A C 1
ATOM 723 O O . ARG A 1 89 ? 6.400 -6.514 -11.907 1.00 91.88 89 ARG A O 1
ATOM 730 N N . LEU A 1 90 ? 6.864 -4.749 -13.245 1.00 92.00 90 LEU A N 1
ATOM 731 C CA . LEU A 1 90 ? 7.546 -3.929 -12.255 1.00 92.00 90 LEU A CA 1
ATOM 732 C C . LEU A 1 90 ? 6.790 -2.616 -12.037 1.00 92.00 90 LEU A C 1
ATOM 734 O O . LEU A 1 90 ? 6.239 -2.063 -12.988 1.00 92.00 90 LEU A O 1
ATOM 738 N N . TYR A 1 91 ? 6.824 -2.123 -10.804 1.00 90.69 91 TYR A N 1
ATOM 739 C CA . TYR A 1 91 ? 6.409 -0.780 -10.409 1.00 90.69 91 TYR A CA 1
ATOM 740 C C . TYR A 1 91 ? 7.656 0.054 -10.114 1.00 90.69 91 TYR A C 1
ATOM 742 O O . TYR A 1 91 ? 8.442 -0.323 -9.242 1.00 90.69 91 TYR A O 1
ATOM 750 N N . CYS A 1 92 ? 7.856 1.141 -10.856 1.00 83.69 92 CYS A N 1
ATOM 751 C CA . CYS A 1 92 ? 9.027 2.015 -10.785 1.00 83.69 92 CYS A CA 1
ATOM 752 C C . CYS A 1 92 ? 8.651 3.498 -10.818 1.00 83.69 92 CYS A C 1
ATOM 754 O O . CYS A 1 92 ? 7.529 3.823 -11.271 1.00 83.69 92 CYS A O 1
#

Foldseek 3Di:
DQLQVPDADDDDDPPDPPDDPCSVVSVVSNVNCCVVCHDPNPPPDDDDDDFDDCVPPPPCCVPPPVVVCVVVVDDDWDFPDDPDPPDTDTGD

pLDDT: mean 87.61, std 6.41, range [65.56, 95.75]

Radius of gyration: 21.26 Å; chains: 1; bounding box: 45×34×51 Å

Sequence (92 aa):
MLERGLATVINYRQDDEQRSPEYDKLRAAQEQAIKGQKGMHAKKQTPSHRINDLTTDHSRIKHHYLPSWQRALRTEALVEFVASGSRLRLYC

Secondary structure (DSSP, 8-state):
-GGGTSS------TT-----TTHHHHHHHHHHHHHTT-GGG-SS----------TT-HHHIIIIIHHHHHHHS----EEEEEEETTEEEEE-

Organism: Anopheles gambiae (NCBI:txid7165)

InterPro domains:
  IPR035437 SNase-like, OB-fold superfamily [G3DSA:2.40.50.90] (1-51)
  IPR035437 SNase-like, OB-fold superfamily [SSF50199] (1-45)